Protein AF-A0A497N0Z8-F1 (afdb_monomer)

Foldseek 3Di:
DVVVVVVVVVVVVVVLLVVLVPDQAAEAEDADPDDDPSSLVSLVSNVVVVHAYEYEYLDDDDPSRVVSHPYYDNDPVVSVVVQQVVCVVVPHDRPCVPVD

Sequence (100 aa):
LEAGIKNLRFQIIDTDYKLIENSAMVIVYHPRAAISAGVMCEMVYAKTLAKMVYVYYPYEPSPFFEWYATRIFAEEDDLRNFLIKESKLTGQTPLDIYSS

Nearest PDB structures (foldseek):
  7o62-assembly1_B  TM=8.529E-01  e=1.713E-04  Desulfotalea psychrophila LSv54
  8pqt-assembly1_B-2  TM=6.865E-01  e=2.565E-03  Chroococcidiopsis thermalis PCC 7203
  8pqq-assembly1_D  TM=7.358E-01  e=1.336E-02  Chroococcidiopsis thermalis PCC 7203
  8pqs-assembly1_A  TM=7.196E-01  e=2.949E-02  Chroococcidiopsis thermalis PCC 7203
  3u80-assembly1_A  TM=6.251E-01  e=9.059E-02  Bifidobacterium longum subsp. longum JDM301

Secondary structure (DSSP, 8-state):
-HHHHHHHHHHHHHHHHHHHHHSSEEEEE--SSS--HHHHHHHHHHHHTT-EEEEE--SPPPHHHHHH-SEEESSHHHHHHHHHHHHHHTTSPPGGGG--

Structure (mmCIF, N/CA/C/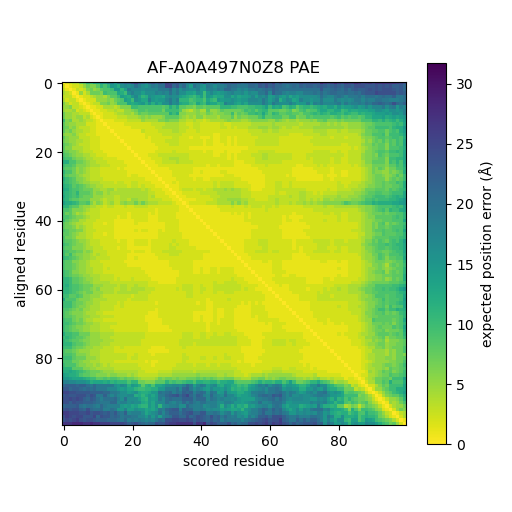O backbone):
data_AF-A0A497N0Z8-F1
#
_entry.id   AF-A0A497N0Z8-F1
#
loop_
_atom_site.group_PDB
_atom_site.id
_atom_site.type_symbol
_atom_site.label_atom_id
_atom_site.label_alt_id
_atom_site.label_comp_id
_atom_site.label_asym_id
_atom_site.label_entity_id
_atom_site.label_seq_id
_atom_site.pdbx_PDB_ins_code
_atom_site.Cartn_x
_atom_site.Cartn_y
_atom_site.Cartn_z
_atom_site.occupancy
_atom_site.B_iso_or_equiv
_atom_site.auth_seq_id
_atom_site.auth_comp_id
_atom_site.auth_asym_id
_atom_site.auth_atom_id
_atom_site.pdbx_PDB_model_num
ATOM 1 N N . LEU A 1 1 ? -1.228 32.466 -8.326 1.00 63.91 1 LEU A N 1
ATOM 2 C CA . LEU A 1 1 ? -1.325 31.205 -9.099 1.00 63.91 1 LEU A CA 1
ATOM 3 C C . LEU A 1 1 ? -0.634 30.049 -8.370 1.00 63.91 1 LEU A C 1
ATOM 5 O O . LEU A 1 1 ? -1.292 29.060 -8.081 1.00 63.91 1 LEU A O 1
ATOM 9 N N . GLU A 1 2 ? 0.635 30.201 -7.977 1.00 69.19 2 GLU A N 1
ATOM 10 C CA . GLU A 1 2 ? 1.405 29.171 -7.249 1.00 69.19 2 GLU A CA 1
ATOM 11 C C . GLU A 1 2 ? 0.758 28.706 -5.933 1.00 69.19 2 GLU A C 1
ATOM 13 O O . GLU A 1 2 ? 0.656 27.505 -5.688 1.00 69.19 2 GLU A O 1
ATOM 18 N N . ALA A 1 3 ? 0.237 29.632 -5.119 1.00 69.56 3 ALA A N 1
ATOM 19 C CA . ALA A 1 3 ? -0.466 29.291 -3.876 1.00 69.56 3 ALA A CA 1
ATOM 20 C C . ALA A 1 3 ? -1.731 28.437 -4.112 1.00 69.56 3 ALA A C 1
ATOM 22 O O . ALA A 1 3 ? -2.023 27.537 -3.330 1.00 69.56 3 ALA A O 1
ATOM 23 N N . GLY A 1 4 ? -2.448 28.668 -5.219 1.00 68.62 4 GLY A N 1
ATOM 24 C CA . GLY A 1 4 ? -3.639 27.891 -5.580 1.00 68.62 4 GLY A CA 1
ATOM 25 C C . GLY A 1 4 ? -3.302 26.452 -5.979 1.00 68.62 4 GLY A C 1
ATOM 26 O O . GLY A 1 4 ? -3.948 25.518 -5.516 1.00 68.62 4 GLY A O 1
ATOM 27 N N . ILE A 1 5 ? -2.235 26.261 -6.762 1.00 73.00 5 ILE A N 1
ATOM 28 C CA . ILE A 1 5 ? -1.745 24.926 -7.152 1.00 73.00 5 ILE A CA 1
ATOM 29 C C . ILE A 1 5 ? -1.248 24.151 -5.925 1.00 73.00 5 ILE A C 1
ATOM 31 O O . ILE A 1 5 ? -1.514 22.957 -5.792 1.00 73.00 5 ILE A O 1
ATOM 35 N N . LYS A 1 6 ? -0.551 24.829 -5.007 1.00 68.06 6 LYS A N 1
ATOM 36 C CA . LYS A 1 6 ? -0.078 24.225 -3.758 1.00 68.06 6 LYS A CA 1
ATOM 37 C C . LYS A 1 6 ? -1.244 23.740 -2.888 1.00 68.06 6 LYS A C 1
ATOM 39 O O . LYS A 1 6 ? -1.198 22.616 -2.399 1.00 68.06 6 LYS A O 1
ATOM 44 N N . ASN A 1 7 ? -2.301 24.543 -2.757 1.00 73.88 7 ASN A N 1
ATOM 45 C CA . ASN A 1 7 ? -3.494 24.173 -1.989 1.00 73.88 7 ASN A CA 1
ATOM 46 C C . ASN A 1 7 ? -4.204 22.943 -2.568 1.00 73.88 7 ASN A C 1
ATOM 48 O O . ASN A 1 7 ? -4.590 22.060 -1.810 1.00 73.88 7 ASN A O 1
ATOM 52 N N . LEU A 1 8 ? -4.315 22.844 -3.895 1.00 78.50 8 LEU A N 1
ATOM 53 C CA . LEU A 1 8 ? -4.899 21.667 -4.545 1.00 78.50 8 LEU A CA 1
ATOM 54 C C . LEU A 1 8 ? -4.087 20.394 -4.274 1.00 78.50 8 LEU A C 1
ATOM 56 O O . LEU A 1 8 ? -4.661 19.351 -3.983 1.00 78.50 8 LEU A O 1
ATOM 60 N N . ARG A 1 9 ? -2.750 20.471 -4.310 1.00 80.94 9 ARG A N 1
ATOM 61 C CA . ARG A 1 9 ? -1.888 19.312 -4.011 1.00 80.94 9 ARG A CA 1
ATOM 62 C C . ARG A 1 9 ? -2.040 18.819 -2.573 1.00 80.94 9 ARG A C 1
ATOM 64 O O . ARG A 1 9 ? -2.044 17.615 -2.359 1.00 80.94 9 ARG A O 1
ATOM 71 N N . PHE A 1 10 ? -2.188 19.724 -1.606 1.00 84.19 10 PHE A N 1
ATOM 72 C CA . PHE A 1 10 ? -2.449 19.325 -0.221 1.00 84.19 10 PHE A CA 1
ATOM 73 C C . PHE A 1 10 ? -3.824 18.689 -0.045 1.00 84.19 10 PHE A C 1
ATOM 75 O O . PHE A 1 10 ? -3.937 17.699 0.665 1.00 84.19 10 PHE A O 1
ATOM 82 N N . GLN A 1 11 ? -4.845 19.198 -0.738 1.00 84.56 11 GLN A N 1
ATOM 83 C CA . GLN A 1 11 ? -6.176 18.593 -0.695 1.00 84.56 11 GLN A CA 1
ATOM 84 C C . GLN A 1 11 ? -6.181 17.155 -1.223 1.00 84.56 11 GLN A C 1
ATOM 86 O O . GLN A 1 11 ? -6.918 16.333 -0.685 1.00 84.56 11 GLN A O 1
ATOM 91 N N . ILE A 1 12 ? -5.360 16.842 -2.232 1.00 89.12 12 ILE A N 1
ATOM 92 C CA . ILE A 1 12 ? -5.201 15.468 -2.732 1.00 89.12 12 ILE A CA 1
ATOM 93 C C . ILE A 1 12 ? -4.636 14.574 -1.623 1.00 89.12 12 ILE A C 1
ATOM 95 O O . ILE A 1 12 ? -5.274 13.594 -1.261 1.00 89.12 12 ILE A O 1
ATOM 99 N N . ILE A 1 13 ? -3.523 14.980 -1.002 1.00 91.81 13 ILE A N 1
ATOM 100 C CA . ILE A 1 13 ? -2.882 14.216 0.084 1.00 91.81 13 ILE A CA 1
ATOM 101 C C . ILE A 1 13 ? -3.852 13.989 1.255 1.00 91.81 13 ILE A C 1
ATOM 103 O O . ILE A 1 13 ? -3.994 12.868 1.737 1.00 91.81 13 ILE A O 1
ATOM 107 N N . ASP A 1 14 ? -4.558 15.037 1.691 1.00 93.25 14 ASP A N 1
ATOM 108 C CA . ASP A 1 14 ? -5.538 14.938 2.779 1.00 93.25 14 ASP A CA 1
ATOM 109 C C . ASP A 1 14 ? -6.704 14.007 2.426 1.00 93.25 14 ASP A C 1
ATOM 111 O O . ASP A 1 14 ? -7.264 13.341 3.299 1.00 93.25 14 ASP A O 1
ATOM 115 N N . THR A 1 15 ? -7.105 13.981 1.155 1.00 94.69 15 THR A N 1
ATOM 116 C CA . THR A 1 15 ? -8.180 13.107 0.680 1.00 94.69 15 THR A CA 1
ATOM 117 C C . THR A 1 15 ? -7.729 11.653 0.692 1.00 94.69 15 THR A C 1
ATOM 119 O O . THR A 1 15 ? -8.452 10.810 1.222 1.00 94.69 15 THR A O 1
ATOM 122 N N . ASP A 1 16 ? -6.526 11.366 0.196 1.00 95.19 16 ASP A N 1
ATOM 123 C CA . ASP A 1 16 ? -5.972 10.011 0.151 1.00 95.19 16 ASP A CA 1
ATOM 124 C C . ASP A 1 16 ? -5.832 9.425 1.565 1.00 95.19 16 ASP A C 1
ATOM 126 O O . ASP A 1 16 ? -6.279 8.306 1.833 1.00 95.19 16 ASP A O 1
ATOM 130 N N . TYR A 1 17 ? -5.336 10.212 2.527 1.00 96.50 17 TYR A N 1
ATOM 131 C CA . TYR A 1 17 ? -5.269 9.781 3.926 1.00 96.50 17 TYR A CA 1
ATOM 132 C C . TYR A 1 17 ? -6.647 9.525 4.542 1.00 96.50 17 TYR A C 1
ATOM 134 O O . TYR A 1 17 ? -6.836 8.497 5.193 1.00 96.50 17 TYR A O 1
ATOM 142 N N . LYS A 1 18 ? -7.650 10.369 4.276 1.00 97.31 18 LYS A N 1
ATOM 143 C CA . LYS A 1 18 ? -9.025 10.123 4.749 1.00 97.31 18 LYS A CA 1
ATOM 144 C C . LYS A 1 18 ? -9.638 8.859 4.148 1.00 97.31 18 LYS A C 1
ATOM 146 O O . LYS A 1 18 ? -10.392 8.163 4.832 1.00 97.31 18 LYS A O 1
ATOM 151 N N . LEU A 1 19 ? -9.336 8.544 2.887 1.00 97.38 19 LEU A N 1
ATOM 152 C CA . LEU A 1 19 ? -9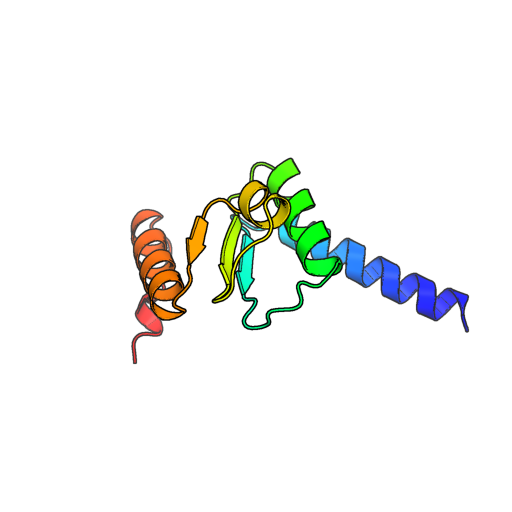.770 7.291 2.263 1.00 97.38 19 LEU A CA 1
ATOM 153 C C . LEU A 1 19 ? -9.131 6.087 2.962 1.00 97.38 19 LEU A C 1
ATOM 155 O O . LEU A 1 19 ? -9.829 5.122 3.281 1.00 97.38 19 LEU A O 1
ATOM 159 N N . ILE A 1 20 ? -7.838 6.168 3.286 1.00 97.81 20 ILE A N 1
ATOM 160 C CA . ILE A 1 20 ? -7.148 5.129 4.056 1.00 97.81 20 ILE A CA 1
ATOM 161 C C . ILE A 1 20 ? -7.789 4.974 5.440 1.00 97.81 20 ILE A C 1
ATOM 163 O O . ILE A 1 20 ? -8.129 3.851 5.816 1.00 97.81 20 ILE A O 1
ATOM 167 N N . GLU A 1 21 ? -8.032 6.063 6.175 1.00 97.50 21 GLU A N 1
ATOM 168 C CA . GLU A 1 21 ? -8.675 6.041 7.499 1.00 97.50 21 GLU A CA 1
ATOM 169 C C . GLU A 1 21 ? -10.034 5.328 7.487 1.00 97.50 21 GLU A C 1
ATOM 171 O O . GLU A 1 21 ? -10.293 4.501 8.364 1.00 97.50 21 GLU A O 1
ATOM 176 N N . ASN A 1 22 ? -10.863 5.570 6.468 1.00 96.94 22 ASN A N 1
ATOM 177 C CA . ASN A 1 22 ? -12.212 5.001 6.364 1.00 96.94 22 ASN A CA 1
ATOM 178 C C . ASN A 1 22 ? -12.268 3.615 5.695 1.00 96.94 22 ASN A C 1
ATOM 180 O O . ASN A 1 22 ? -13.315 2.970 5.700 1.00 96.94 22 ASN A O 1
ATOM 184 N N . SER A 1 23 ? -11.161 3.132 5.128 1.00 95.31 23 SER A N 1
ATOM 185 C CA . SER A 1 23 ? -11.084 1.789 4.541 1.00 95.31 23 SER A CA 1
ATOM 186 C C . SER A 1 23 ? -10.974 0.690 5.609 1.00 95.31 23 SER A C 1
ATOM 188 O O . SER A 1 23 ? -10.433 0.909 6.691 1.00 95.31 23 SER A O 1
ATOM 190 N N . ALA A 1 24 ? -11.423 -0.531 5.316 1.00 92.00 24 ALA A N 1
ATOM 191 C CA . ALA A 1 24 ? -11.133 -1.678 6.188 1.00 92.00 24 ALA A CA 1
ATOM 192 C C . ALA A 1 24 ? -9.659 -2.122 6.086 1.00 92.00 24 ALA A C 1
ATOM 194 O O . ALA A 1 24 ? -9.083 -2.657 7.031 1.00 92.00 24 ALA A O 1
ATOM 195 N N . MET A 1 25 ? -9.053 -1.900 4.922 1.00 94.25 25 MET A N 1
ATOM 196 C CA . MET A 1 25 ? -7.748 -2.413 4.523 1.00 94.25 25 MET A CA 1
ATOM 197 C C . MET A 1 25 ? -7.232 -1.638 3.310 1.00 94.25 25 MET A C 1
ATOM 199 O O . MET A 1 25 ? -8.019 -1.020 2.592 1.00 94.25 25 MET A O 1
ATOM 203 N N . VAL A 1 26 ? -5.931 -1.736 3.046 1.00 97.56 26 VAL A N 1
ATOM 204 C CA . VAL A 1 26 ? -5.285 -1.114 1.887 1.00 97.56 26 VAL A CA 1
ATOM 205 C C . VAL A 1 26 ? -4.761 -2.189 0.943 1.00 97.56 26 VAL A C 1
ATOM 207 O O . VAL A 1 26 ? -4.143 -3.165 1.370 1.00 97.56 26 VAL A O 1
ATOM 210 N N . ILE A 1 27 ? -5.012 -1.997 -0.350 1.00 97.50 27 ILE A N 1
ATOM 211 C CA . ILE A 1 27 ? -4.519 -2.862 -1.420 1.00 97.50 27 ILE A CA 1
ATOM 212 C C . ILE A 1 27 ? -3.608 -2.019 -2.307 1.00 97.50 27 ILE A C 1
ATOM 214 O O . ILE A 1 27 ? -4.049 -1.033 -2.893 1.00 97.50 27 ILE A O 1
ATOM 218 N N . VAL A 1 28 ? -2.340 -2.404 -2.400 1.00 97.44 28 VAL A N 1
ATOM 219 C CA . VAL A 1 28 ? -1.337 -1.748 -3.239 1.00 97.44 28 VAL A CA 1
ATOM 220 C C . VAL A 1 28 ? -1.168 -2.569 -4.506 1.00 97.44 28 VAL A C 1
ATOM 222 O O . VAL A 1 28 ? -0.654 -3.685 -4.476 1.00 97.44 28 VAL A O 1
ATOM 225 N N . TYR A 1 29 ? -1.594 -2.014 -5.631 1.00 96.94 29 TYR A N 1
ATOM 226 C CA . TYR A 1 29 ? -1.411 -2.623 -6.942 1.00 96.94 29 TYR A CA 1
ATOM 227 C C . TYR A 1 29 ? -0.249 -1.933 -7.662 1.00 96.94 29 TYR A C 1
ATOM 229 O O . TYR A 1 29 ? -0.409 -0.820 -8.166 1.00 96.94 29 TYR A O 1
ATOM 237 N N . HIS A 1 30 ? 0.934 -2.559 -7.687 1.00 96.00 30 HIS A N 1
ATOM 238 C CA . HIS A 1 30 ? 2.155 -1.905 -8.169 1.00 96.00 30 HIS A CA 1
ATOM 239 C C . HIS A 1 30 ? 2.954 -2.776 -9.161 1.00 96.00 30 HIS A C 1
ATOM 241 O O . HIS A 1 30 ? 4.005 -3.315 -8.825 1.00 96.00 30 HIS A O 1
ATOM 247 N N . PRO A 1 31 ? 2.525 -2.879 -10.435 1.00 95.44 31 PRO A N 1
ATOM 248 C CA . PRO A 1 31 ? 3.191 -3.686 -11.465 1.00 95.44 31 PRO A CA 1
ATOM 249 C C . PRO A 1 31 ? 4.418 -2.988 -12.083 1.00 95.44 31 PRO A C 1
ATOM 251 O O . PRO A 1 31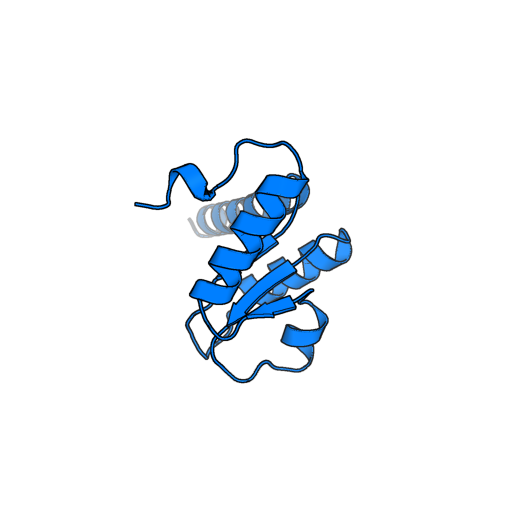 ? 4.690 -3.124 -13.274 1.00 95.44 31 PRO A O 1
ATOM 254 N N . ARG A 1 32 ? 5.150 -2.169 -11.316 1.00 94.62 32 ARG A N 1
ATOM 255 C CA . ARG A 1 32 ? 6.341 -1.447 -11.799 1.00 94.62 32 ARG A CA 1
ATOM 256 C C . ARG A 1 32 ? 7.495 -1.584 -10.817 1.00 94.62 32 ARG A C 1
ATOM 258 O O . ARG A 1 32 ? 7.313 -1.308 -9.643 1.00 94.62 32 ARG A O 1
AT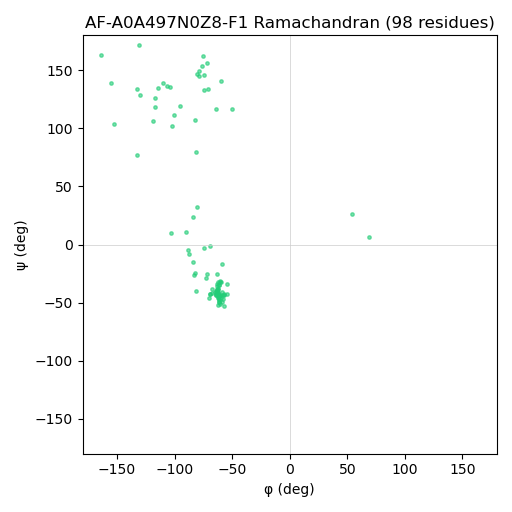OM 265 N N . ALA A 1 33 ? 8.699 -1.880 -11.302 1.00 93.38 33 ALA A N 1
ATOM 266 C CA . ALA A 1 33 ? 9.876 -2.044 -10.438 1.00 93.38 33 ALA A CA 1
ATOM 267 C C . ALA A 1 33 ? 10.227 -0.775 -9.633 1.00 93.38 33 ALA A C 1
ATOM 269 O O . ALA A 1 33 ? 10.728 -0.846 -8.516 1.00 93.38 33 ALA A O 1
ATOM 270 N N . ALA A 1 34 ? 9.960 0.409 -10.190 1.00 93.00 34 ALA A N 1
ATOM 271 C CA . ALA A 1 34 ? 10.166 1.667 -9.483 1.00 93.00 34 ALA A CA 1
ATOM 272 C C . ALA A 1 34 ? 8.971 1.964 -8.565 1.00 93.00 34 ALA A C 1
ATOM 274 O O . ALA A 1 34 ? 7.891 2.330 -9.038 1.00 93.00 34 ALA A O 1
ATOM 275 N N . ILE A 1 35 ? 9.170 1.817 -7.255 1.00 92.38 35 ILE A N 1
ATOM 276 C CA . ILE A 1 35 ? 8.179 2.167 -6.230 1.00 92.38 35 ILE A CA 1
ATOM 277 C C . ILE A 1 35 ? 8.118 3.688 -6.081 1.00 92.38 35 ILE A C 1
ATOM 279 O O . ILE A 1 35 ? 9.148 4.360 -5.999 1.00 92.38 35 ILE A O 1
ATOM 283 N N . SER A 1 36 ? 6.905 4.244 -6.069 1.00 90.44 36 SER A N 1
ATOM 284 C CA . SER A 1 36 ? 6.725 5.682 -5.881 1.00 90.44 36 SER A CA 1
ATOM 285 C C . SER A 1 36 ? 6.810 6.049 -4.397 1.00 90.44 36 SER A C 1
ATOM 287 O O . SER A 1 36 ? 6.375 5.298 -3.523 1.00 90.44 36 SER A O 1
ATOM 289 N N . ALA A 1 37 ? 7.335 7.241 -4.105 1.00 92.69 37 ALA A N 1
ATOM 290 C CA . ALA A 1 37 ? 7.355 7.758 -2.738 1.00 92.69 37 ALA A CA 1
ATOM 291 C C . ALA A 1 37 ? 5.936 7.899 -2.150 1.00 92.69 37 ALA A C 1
ATOM 293 O O . ALA A 1 37 ? 5.759 7.691 -0.956 1.00 92.69 37 ALA A O 1
ATOM 294 N N . GLY A 1 38 ? 4.932 8.198 -2.986 1.00 94.44 38 GLY A N 1
ATOM 295 C CA . GLY A 1 38 ? 3.528 8.285 -2.569 1.00 94.44 38 GLY A CA 1
ATOM 296 C C . GLY A 1 38 ? 3.000 6.955 -2.032 1.00 94.44 38 GLY A C 1
ATOM 297 O O . GLY A 1 38 ? 2.531 6.913 -0.901 1.00 94.44 38 GLY A O 1
ATOM 298 N N . VAL A 1 39 ? 3.213 5.862 -2.775 1.00 95.19 39 VAL A N 1
ATOM 299 C CA . VAL A 1 39 ? 2.812 4.508 -2.352 1.00 95.19 39 VAL A CA 1
ATOM 300 C C . VAL A 1 39 ? 3.455 4.142 -1.015 1.00 95.19 39 VAL A C 1
ATOM 302 O O . VAL A 1 39 ? 2.783 3.650 -0.114 1.00 95.19 39 VAL A O 1
ATOM 305 N N . MET A 1 40 ? 4.747 4.439 -0.840 1.00 96.62 40 MET A N 1
ATOM 306 C CA . MET A 1 40 ? 5.418 4.209 0.442 1.00 96.62 40 MET A CA 1
ATOM 307 C C . MET A 1 40 ? 4.779 5.008 1.584 1.00 96.62 40 MET A C 1
ATOM 309 O O . MET A 1 40 ? 4.560 4.448 2.655 1.00 96.62 40 MET A O 1
ATOM 313 N N . CYS A 1 41 ? 4.460 6.290 1.376 1.00 96.88 41 CYS A N 1
ATOM 314 C CA . CYS A 1 41 ? 3.793 7.112 2.390 1.00 96.88 41 CYS A CA 1
ATOM 315 C C . CYS A 1 41 ? 2.422 6.544 2.781 1.00 96.88 41 CYS A C 1
ATOM 317 O O . CYS A 1 41 ? 2.108 6.464 3.968 1.00 96.88 41 CYS A O 1
ATOM 319 N N . GLU A 1 42 ? 1.630 6.105 1.804 1.00 97.56 42 GLU A N 1
ATOM 320 C CA . GLU A 1 42 ? 0.315 5.498 2.027 1.00 97.56 42 GLU A CA 1
ATOM 321 C C . GLU A 1 42 ? 0.424 4.175 2.797 1.00 97.56 42 GLU A C 1
ATOM 323 O O . GLU A 1 42 ? -0.316 3.954 3.756 1.00 97.56 42 GLU A O 1
ATOM 328 N N . MET A 1 43 ? 1.391 3.322 2.441 1.00 97.94 43 MET A N 1
ATOM 329 C CA . MET A 1 43 ? 1.664 2.067 3.151 1.00 97.94 43 MET A CA 1
ATOM 330 C C . MET A 1 43 ? 2.084 2.307 4.602 1.00 97.94 43 MET A C 1
ATOM 332 O O . MET A 1 43 ? 1.571 1.653 5.512 1.00 97.94 43 MET A O 1
ATOM 336 N N . VAL A 1 44 ? 2.993 3.261 4.832 1.00 98.00 44 VAL A N 1
ATOM 337 C CA . VAL A 1 44 ? 3.428 3.654 6.179 1.00 98.00 44 VAL A CA 1
ATOM 338 C C . VAL A 1 44 ? 2.227 4.124 6.990 1.00 98.00 44 VAL A C 1
ATOM 340 O O . VAL A 1 44 ? 2.005 3.637 8.098 1.00 98.00 44 VAL A O 1
ATOM 343 N N . TYR A 1 45 ? 1.419 5.024 6.432 1.00 98.06 45 TYR A N 1
ATOM 344 C CA . TYR A 1 45 ? 0.259 5.578 7.114 1.00 98.06 45 TYR A CA 1
ATOM 345 C C . TYR A 1 45 ? -0.782 4.498 7.447 1.00 98.06 45 TYR A C 1
ATOM 347 O O . TYR A 1 45 ? -1.207 4.388 8.599 1.00 98.06 45 TYR A O 1
ATOM 355 N N . ALA A 1 46 ? -1.099 3.606 6.505 1.00 98.12 46 ALA A N 1
ATOM 356 C CA . ALA A 1 46 ? -1.978 2.462 6.745 1.00 98.12 46 ALA A CA 1
ATOM 357 C C . ALA A 1 46 ? -1.467 1.564 7.885 1.00 98.12 46 ALA A C 1
ATOM 359 O O . ALA A 1 46 ? -2.241 1.175 8.767 1.00 98.12 46 ALA A O 1
ATOM 360 N N . LYS A 1 47 ? -0.154 1.297 7.924 1.00 96.25 47 LYS A N 1
ATOM 361 C CA . LYS A 1 47 ? 0.484 0.529 9.000 1.00 96.25 47 LYS A CA 1
ATOM 362 C C . LYS A 1 47 ? 0.366 1.227 10.357 1.00 96.25 47 LYS A C 1
ATOM 364 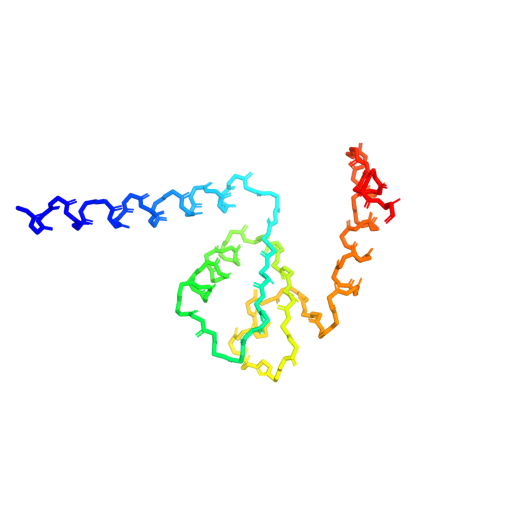O O . LYS A 1 47 ? 0.104 0.548 11.347 1.00 96.25 47 LYS A O 1
ATOM 369 N N . THR A 1 48 ? 0.503 2.558 10.421 1.00 97.19 48 THR A N 1
ATOM 370 C CA . THR A 1 48 ? 0.315 3.311 11.682 1.00 97.19 48 THR A CA 1
ATOM 371 C C . THR A 1 48 ? -1.108 3.222 12.232 1.00 97.19 48 THR A C 1
ATOM 373 O O . THR A 1 48 ? -1.300 3.301 13.442 1.00 97.19 48 THR A O 1
ATOM 376 N N . LEU A 1 49 ? -2.091 2.974 11.364 1.00 97.88 49 LEU A N 1
ATOM 377 C CA . LEU A 1 49 ? -3.488 2.732 11.729 1.00 97.88 49 LEU A CA 1
ATOM 378 C C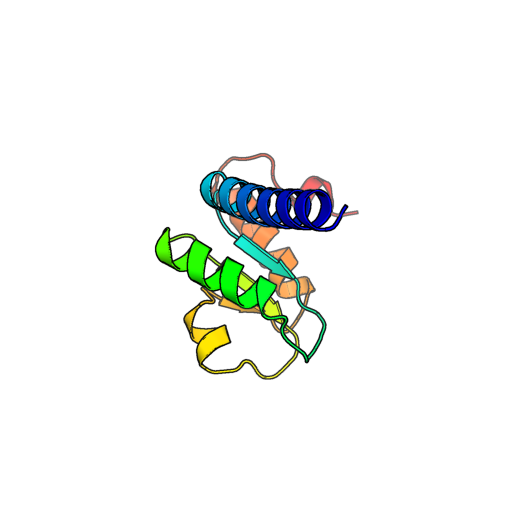 . LEU A 1 49 ? -3.791 1.243 11.978 1.00 97.88 49 LEU A C 1
ATOM 380 O O . LEU A 1 49 ? -4.957 0.865 12.072 1.00 97.88 49 LEU A O 1
ATOM 384 N N . ALA A 1 50 ? -2.757 0.396 12.051 1.00 97.12 50 ALA A N 1
ATOM 385 C CA . ALA A 1 50 ? -2.852 -1.057 12.197 1.00 97.12 50 ALA A CA 1
ATOM 386 C C . ALA A 1 50 ? -3.726 -1.744 11.126 1.00 97.12 50 ALA A C 1
ATOM 388 O O . ALA A 1 50 ? -4.280 -2.820 11.360 1.00 97.12 50 ALA A O 1
ATOM 389 N N . LYS A 1 51 ? -3.848 -1.139 9.938 1.00 96.56 51 LYS A N 1
ATOM 390 C CA . LYS A 1 51 ? -4.598 -1.717 8.819 1.00 96.56 51 LYS A CA 1
ATOM 391 C C . LYS A 1 51 ? -3.772 -2.789 8.122 1.00 96.56 51 LYS A C 1
ATOM 393 O O . LYS A 1 51 ? -2.544 -2.708 8.051 1.00 96.56 51 LYS A O 1
ATOM 398 N N . MET A 1 52 ? -4.465 -3.780 7.566 1.00 97.25 52 MET A N 1
ATOM 399 C CA . MET A 1 52 ? -3.833 -4.763 6.691 1.00 97.25 52 MET A CA 1
ATOM 400 C C . MET A 1 52 ? -3.468 -4.111 5.357 1.00 97.25 52 MET A C 1
ATOM 402 O O . MET A 1 52 ? -4.293 -3.411 4.767 1.00 97.25 52 MET A O 1
ATOM 406 N N . VAL A 1 53 ? -2.243 -4.361 4.892 1.00 98.12 53 VAL A N 1
ATOM 407 C CA . VAL A 1 53 ? -1.714 -3.853 3.622 1.00 98.12 53 VAL A CA 1
ATOM 408 C C . VAL A 1 53 ? -1.370 -5.043 2.730 1.00 98.12 53 VAL A C 1
ATOM 410 O O . VAL A 1 53 ? -0.388 -5.744 2.971 1.00 98.12 53 VAL A O 1
ATOM 413 N N . TYR A 1 54 ? -2.181 -5.302 1.710 1.00 98.06 54 TYR A N 1
ATOM 414 C CA . TYR A 1 54 ? -1.929 -6.377 0.747 1.00 98.06 54 TYR A CA 1
ATOM 415 C C . TYR A 1 54 ? -1.404 -5.811 -0.556 1.00 98.06 54 TYR A C 1
ATOM 417 O O . TYR A 1 54 ? -1.909 -4.807 -1.044 1.00 98.06 54 TYR A O 1
ATOM 425 N N . VAL A 1 55 ? -0.378 -6.442 -1.110 1.00 97.88 55 VAL A N 1
ATOM 426 C CA . VAL A 1 55 ? 0.403 -5.840 -2.186 1.00 97.88 55 V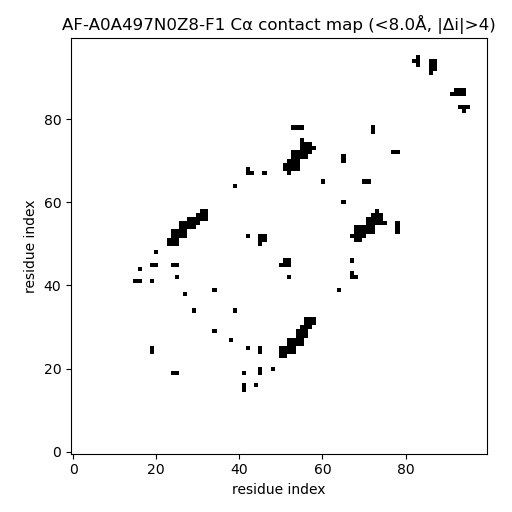AL A CA 1
ATOM 427 C C . VAL A 1 55 ? 0.554 -6.813 -3.339 1.00 97.88 55 VAL A C 1
ATOM 429 O O . VAL A 1 55 ? 1.024 -7.923 -3.128 1.00 97.88 55 VAL A O 1
ATOM 432 N N . TYR A 1 56 ? 0.236 -6.386 -4.556 1.00 98.25 56 TYR A N 1
ATOM 433 C CA . TYR A 1 56 ? 0.744 -7.027 -5.765 1.00 98.25 56 TYR A CA 1
ATOM 434 C C . TYR A 1 56 ? 1.994 -6.290 -6.245 1.00 98.25 56 TYR A C 1
ATOM 436 O O . TYR A 1 56 ? 1.939 -5.093 -6.547 1.00 98.25 56 TYR A O 1
ATOM 444 N N . TYR A 1 57 ? 3.116 -7.008 -6.285 1.00 97.88 57 TYR A N 1
ATOM 445 C CA . TYR A 1 57 ? 4.411 -6.490 -6.710 1.00 97.88 57 TYR A CA 1
ATOM 446 C C . TYR A 1 57 ? 5.273 -7.634 -7.279 1.00 97.88 57 TYR A C 1
ATOM 448 O O . TYR A 1 57 ? 5.810 -8.428 -6.507 1.00 97.88 57 TYR A O 1
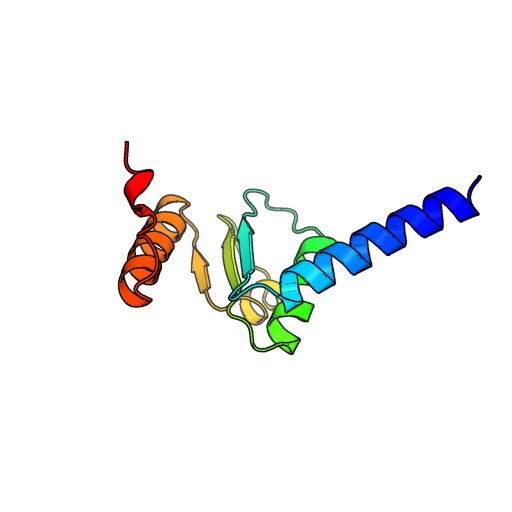ATOM 456 N N . PRO A 1 58 ? 5.426 -7.733 -8.614 1.00 97.75 58 PRO A N 1
ATOM 457 C CA . PRO A 1 58 ? 6.090 -8.863 -9.278 1.00 97.75 58 PRO A CA 1
ATOM 458 C C . PRO A 1 58 ? 7.626 -8.726 -9.344 1.00 97.75 58 PRO A C 1
ATOM 460 O O . PRO A 1 58 ? 8.271 -9.285 -10.228 1.00 97.75 58 PRO A O 1
ATOM 463 N N . TYR A 1 59 ? 8.232 -7.946 -8.447 1.00 97.00 59 TYR A N 1
ATOM 464 C CA . TYR A 1 59 ? 9.677 -7.697 -8.416 1.00 97.00 59 TYR A CA 1
ATOM 465 C C . TYR A 1 59 ? 10.229 -7.902 -7.004 1.00 97.00 59 TYR A C 1
ATOM 467 O O . TYR A 1 59 ? 9.471 -8.038 -6.047 1.00 97.00 59 TYR A O 1
ATOM 475 N N . GLU A 1 60 ? 11.554 -7.872 -6.861 1.00 95.81 60 GLU A N 1
ATOM 476 C CA . GLU A 1 60 ? 12.211 -7.996 -5.558 1.00 95.81 60 GLU A CA 1
ATOM 477 C C . GLU A 1 60 ? 11.854 -6.803 -4.648 1.00 95.81 60 GLU A C 1
ATOM 479 O O . GLU A 1 60 ? 12.160 -5.650 -4.997 1.00 95.81 60 GLU A O 1
ATOM 484 N N . PRO A 1 61 ? 11.172 -7.025 -3.509 1.00 94.88 61 PRO A N 1
ATOM 485 C CA . PRO A 1 61 ? 10.805 -5.952 -2.601 1.00 94.88 61 PRO A CA 1
ATOM 486 C C . PRO A 1 61 ? 12.026 -5.460 -1.822 1.00 94.88 61 PRO A C 1
ATOM 488 O O . PRO A 1 61 ? 12.907 -6.220 -1.434 1.00 94.88 61 PRO A O 1
ATOM 491 N N . SER A 1 62 ? 12.068 -4.159 -1.533 1.00 94.12 62 SER A N 1
ATOM 492 C CA . SER A 1 62 ? 13.031 -3.658 -0.547 1.00 94.12 62 SER A CA 1
ATOM 493 C C . SER A 1 62 ? 12.613 -4.075 0.873 1.00 94.12 62 SER A C 1
ATOM 495 O O . SER A 1 62 ? 11.411 -4.209 1.122 1.00 94.12 62 SER A O 1
ATOM 497 N N . PRO A 1 63 ? 13.546 -4.152 1.843 1.00 96.19 63 PRO A N 1
ATOM 498 C CA . PRO A 1 63 ? 13.207 -4.464 3.234 1.00 96.19 63 PRO A CA 1
ATOM 499 C C . PRO A 1 63 ? 12.142 -3.535 3.836 1.00 96.19 63 PRO A C 1
ATOM 501 O O . PRO A 1 63 ? 11.306 -3.966 4.623 1.00 96.19 63 PRO A O 1
ATOM 504 N N . PHE A 1 64 ? 12.129 -2.255 3.443 1.00 93.50 64 PHE A N 1
ATOM 505 C CA . PHE A 1 64 ? 11.095 -1.315 3.882 1.00 93.50 64 PHE A CA 1
ATOM 506 C C . PHE A 1 64 ? 9.730 -1.642 3.283 1.00 93.50 64 PHE A C 1
ATOM 508 O O . PHE A 1 64 ? 8.723 -1.579 3.978 1.00 93.50 64 PHE A O 1
ATOM 515 N N . PHE A 1 65 ? 9.688 -1.990 2.000 1.00 94.94 65 PHE A N 1
ATOM 516 C CA . PHE A 1 65 ? 8.440 -2.341 1.333 1.00 94.94 65 PHE A CA 1
ATOM 517 C C . PHE A 1 65 ? 7.822 -3.604 1.941 1.00 94.94 65 PHE A C 1
ATOM 519 O O . PHE A 1 65 ? 6.633 -3.617 2.251 1.00 94.94 65 PHE A O 1
ATOM 526 N N . GLU A 1 66 ? 8.651 -4.619 2.201 1.00 96.50 66 GLU A N 1
ATOM 527 C CA . GLU A 1 66 ? 8.240 -5.846 2.885 1.00 96.50 66 GLU A CA 1
ATOM 528 C C . GLU A 1 66 ? 7.742 -5.570 4.309 1.00 96.50 66 GLU A C 1
ATOM 530 O O . GLU A 1 66 ? 6.676 -6.043 4.690 1.00 96.50 66 GLU A O 1
ATOM 535 N N . TRP A 1 67 ? 8.448 -4.729 5.070 1.00 96.81 67 TRP A N 1
ATOM 536 C CA . TRP A 1 67 ? 8.069 -4.372 6.439 1.00 96.81 67 TRP A CA 1
ATOM 537 C C . TRP A 1 67 ? 6.677 -3.726 6.549 1.00 96.81 67 TRP A C 1
ATOM 539 O O . TRP A 1 67 ? 5.911 -4.000 7.486 1.00 96.81 67 TRP A O 1
ATOM 549 N N . TYR A 1 68 ? 6.339 -2.844 5.604 1.00 97.38 68 TYR A N 1
ATOM 550 C CA . TYR A 1 68 ? 5.050 -2.149 5.602 1.00 97.38 68 TYR A CA 1
ATOM 551 C C . TYR A 1 68 ? 3.921 -2.960 4.957 1.00 97.38 68 TYR A C 1
ATOM 553 O O . TYR A 1 68 ? 2.754 -2.646 5.192 1.00 97.38 68 TYR A O 1
ATOM 561 N N . ALA A 1 69 ? 4.234 -4.024 4.219 1.00 97.62 69 ALA A N 1
ATOM 562 C CA . ALA A 1 69 ? 3.242 -4.967 3.730 1.00 97.62 69 ALA A CA 1
ATOM 563 C C . ALA A 1 69 ? 2.816 -5.956 4.833 1.00 97.62 69 ALA A C 1
ATOM 565 O O . ALA A 1 69 ? 3.598 -6.381 5.680 1.00 97.62 69 ALA A O 1
ATOM 566 N N . THR A 1 70 ? 1.546 -6.350 4.825 1.00 97.81 70 THR A N 1
ATOM 567 C CA . THR A 1 70 ? 1.064 -7.538 5.546 1.00 97.81 70 THR A CA 1
ATOM 568 C C . THR A 1 70 ? 1.348 -8.795 4.733 1.00 97.81 70 THR A C 1
ATOM 570 O O . THR A 1 70 ? 1.703 -9.830 5.292 1.00 97.81 70 THR A O 1
ATOM 573 N N . ARG A 1 71 ? 1.159 -8.721 3.411 1.00 97.81 71 ARG A N 1
ATOM 574 C CA . ARG A 1 71 ? 1.456 -9.810 2.478 1.00 97.81 71 ARG A CA 1
ATOM 575 C C . ARG A 1 71 ? 1.723 -9.253 1.087 1.00 97.81 71 ARG A C 1
ATOM 577 O O . ARG A 1 71 ? 0.999 -8.364 0.637 1.00 97.81 71 ARG A O 1
ATOM 584 N N . ILE A 1 72 ? 2.726 -9.815 0.421 1.00 98.12 72 ILE A N 1
ATOM 585 C CA . ILE A 1 72 ? 3.079 -9.505 -0.964 1.00 98.12 72 ILE A CA 1
ATOM 586 C C . ILE A 1 72 ? 2.728 -10.708 -1.842 1.00 98.12 72 ILE A C 1
ATOM 588 O O . ILE A 1 72 ? 2.936 -11.858 -1.453 1.00 98.12 72 ILE A O 1
ATOM 592 N N . PHE A 1 73 ? 2.176 -10.423 -3.014 1.00 98.44 73 PHE A N 1
ATOM 593 C CA . PHE A 1 73 ? 1.832 -11.364 -4.066 1.00 98.44 73 PHE A CA 1
ATOM 594 C C . PHE A 1 73 ? 2.667 -11.025 -5.302 1.00 98.44 73 PHE A C 1
ATOM 596 O O . PHE A 1 73 ? 2.665 -9.875 -5.750 1.00 98.44 73 PHE A O 1
ATOM 603 N N . ALA A 1 74 ? 3.388 -12.015 -5.829 1.00 97.38 74 ALA A N 1
ATOM 604 C CA . ALA A 1 74 ? 4.169 -11.867 -7.057 1.00 97.38 74 ALA A CA 1
ATOM 605 C C . ALA A 1 74 ? 3.308 -12.063 -8.314 1.00 97.38 74 ALA A C 1
ATOM 607 O O . ALA A 1 74 ? 3.608 -11.475 -9.345 1.00 97.38 74 ALA A O 1
ATOM 608 N N . GLU A 1 75 ? 2.220 -12.830 -8.204 1.00 97.75 75 GLU A N 1
ATOM 609 C CA . GLU A 1 75 ? 1.255 -13.073 -9.274 1.00 97.75 75 GLU A CA 1
ATOM 610 C C . GLU A 1 75 ? -0.051 -12.316 -8.998 1.00 97.75 75 GLU A C 1
ATOM 612 O O . GLU A 1 75 ? -0.561 -12.303 -7.872 1.00 97.75 75 GLU A O 1
ATOM 617 N N . GLU A 1 76 ? -0.614 -11.687 -10.029 1.00 96.25 76 GLU A N 1
ATOM 618 C CA . GLU A 1 76 ? -1.852 -10.903 -9.915 1.00 96.25 76 GLU A CA 1
ATOM 619 C C . GLU A 1 76 ? -3.048 -11.784 -9.517 1.00 96.25 76 GLU A C 1
ATOM 621 O O . GLU A 1 76 ? -3.852 -11.416 -8.652 1.00 96.25 76 GLU A O 1
ATOM 626 N N . ASP A 1 77 ? -3.121 -12.988 -10.090 1.00 96.75 77 ASP A N 1
ATOM 627 C CA . ASP A 1 77 ? -4.172 -13.960 -9.795 1.00 96.75 77 ASP A CA 1
ATOM 628 C C . ASP A 1 77 ? -4.158 -14.410 -8.332 1.00 96.75 77 ASP A C 1
ATOM 630 O O . ASP A 1 77 ? -5.221 -14.643 -7.752 1.00 96.75 77 ASP A O 1
ATOM 634 N N . ASP A 1 78 ? -2.988 -14.479 -7.695 1.00 97.56 78 ASP A N 1
ATOM 635 C CA . ASP A 1 78 ? -2.893 -14.853 -6.285 1.00 97.56 78 ASP A CA 1
ATOM 636 C C . ASP A 1 78 ? -3.506 -13.782 -5.380 1.00 97.56 78 ASP A C 1
ATOM 638 O O . ASP A 1 78 ? -4.250 -14.118 -4.451 1.00 97.56 78 ASP A O 1
ATOM 642 N N . LEU A 1 79 ? -3.253 -12.498 -5.670 1.00 96.88 79 LEU A N 1
ATOM 643 C CA . LEU A 1 79 ? -3.902 -11.392 -4.962 1.00 96.88 79 LEU A CA 1
ATOM 644 C C . LEU A 1 79 ? -5.419 -11.456 -5.166 1.00 96.88 79 LEU A C 1
ATOM 646 O O . LEU A 1 79 ? -6.177 -11.405 -4.196 1.00 96.88 79 LEU A O 1
ATOM 650 N N . ARG A 1 80 ? -5.873 -11.595 -6.416 1.00 94.38 80 ARG A N 1
ATOM 651 C CA . ARG A 1 80 ? -7.302 -11.665 -6.751 1.00 94.38 80 ARG A CA 1
ATOM 652 C C . ARG A 1 80 ? -7.997 -12.810 -6.016 1.00 94.38 80 ARG A C 1
ATOM 654 O O . ARG A 1 80 ? -9.003 -12.592 -5.339 1.00 94.38 80 ARG A O 1
ATOM 661 N N . ASN A 1 81 ? -7.462 -14.023 -6.125 1.00 94.56 81 ASN A N 1
ATOM 662 C CA . ASN A 1 81 ? -8.031 -15.216 -5.503 1.00 94.56 81 ASN A CA 1
ATOM 663 C C . ASN A 1 81 ? -8.052 -15.099 -3.976 1.00 94.56 81 ASN A C 1
ATOM 665 O O . ASN A 1 81 ? -9.027 -15.502 -3.335 1.00 94.56 81 ASN A O 1
ATOM 669 N N . PHE A 1 82 ? -7.009 -14.503 -3.391 1.00 94.31 82 PHE A N 1
ATOM 670 C CA . PHE A 1 82 ? -6.964 -14.197 -1.969 1.00 94.31 82 PHE A CA 1
ATOM 671 C C . PHE A 1 82 ? -8.093 -13.242 -1.556 1.00 94.31 82 PHE A C 1
ATOM 673 O O . PHE A 1 82 ? -8.855 -13.572 -0.652 1.00 94.31 82 PHE A O 1
ATOM 680 N N . LEU A 1 83 ? -8.274 -12.114 -2.248 1.00 91.75 83 LEU A N 1
ATOM 681 C CA . LEU A 1 83 ? -9.324 -11.140 -1.922 1.00 91.75 83 LEU A CA 1
ATOM 682 C C . LEU A 1 83 ? -10.737 -11.722 -2.072 1.00 91.75 83 LEU A C 1
ATOM 684 O O . LEU A 1 83 ? -11.597 -11.487 -1.221 1.00 91.75 83 LEU A O 1
ATOM 688 N N . ILE A 1 84 ? -10.980 -12.526 -3.114 1.00 89.94 84 ILE A N 1
ATOM 689 C CA . ILE A 1 84 ? -12.260 -13.229 -3.296 1.00 89.94 84 ILE A CA 1
ATOM 690 C C . ILE A 1 84 ? -12.522 -14.159 -2.111 1.00 89.94 84 ILE A C 1
ATOM 692 O O . ILE A 1 84 ? -13.625 -14.156 -1.559 1.00 89.94 84 ILE A O 1
ATOM 696 N N . LYS A 1 85 ? -11.517 -14.932 -1.690 1.00 89.00 85 LYS A N 1
ATOM 697 C CA . LYS A 1 85 ? -11.633 -15.827 -0.537 1.00 89.00 85 LYS A CA 1
ATOM 698 C C . LYS A 1 85 ? -11.933 -15.056 0.750 1.00 89.00 85 LYS A C 1
ATOM 700 O O . LYS A 1 85 ? -12.856 -15.440 1.463 1.00 89.00 85 LYS A O 1
ATOM 705 N N . GLU A 1 86 ? -11.214 -13.967 1.018 1.00 85.19 86 GLU A N 1
ATOM 706 C CA . GLU A 1 86 ? -11.428 -13.137 2.211 1.00 85.19 86 GLU A CA 1
ATOM 707 C C . GLU A 1 86 ? -12.827 -12.503 2.225 1.00 85.19 86 GLU A C 1
ATOM 709 O O . GLU A 1 86 ? -13.487 -12.494 3.263 1.00 85.19 86 GLU A O 1
ATOM 714 N N . SER A 1 87 ? -13.347 -12.065 1.071 1.00 82.12 87 SER A N 1
ATOM 715 C CA . SER A 1 87 ? -14.699 -11.485 0.982 1.00 82.12 87 SER A CA 1
ATOM 716 C C . SER A 1 87 ? -15.811 -12.454 1.405 1.00 82.12 87 SER A C 1
ATOM 718 O O . SER A 1 87 ? -16.811 -12.043 1.986 1.00 82.12 87 SER A O 1
ATOM 720 N N . LYS A 1 88 ? -15.624 -13.762 1.181 1.00 73.12 88 LYS A N 1
ATOM 721 C CA . LYS A 1 88 ? -16.597 -14.797 1.570 1.00 73.12 88 LYS A CA 1
ATOM 722 C C . LYS A 1 88 ? -16.651 -15.010 3.081 1.00 73.12 88 LYS A C 1
ATOM 724 O O . LYS A 1 88 ? -17.671 -15.459 3.595 1.00 73.12 88 LYS A O 1
ATOM 729 N N . LEU A 1 89 ? -15.566 -14.698 3.789 1.00 67.00 89 LEU A N 1
ATOM 730 C CA . LEU A 1 89 ? -15.456 -14.888 5.235 1.00 67.00 89 LEU A CA 1
ATOM 731 C C . LEU A 1 89 ? -16.096 -13.741 6.025 1.00 67.00 89 LEU A C 1
ATOM 733 O O . LEU A 1 89 ? -16.507 -13.946 7.164 1.00 67.00 89 LEU A O 1
ATOM 737 N N . THR A 1 90 ? -16.211 -12.549 5.434 1.00 66.62 90 THR A N 1
ATOM 738 C CA . THR A 1 90 ? -16.726 -11.348 6.115 1.00 66.62 90 THR A CA 1
ATOM 739 C C . THR A 1 90 ? -18.247 -11.190 6.035 1.00 66.62 90 THR A C 1
ATOM 741 O O . THR A 1 90 ? -18.793 -10.275 6.649 1.00 66.62 90 THR A O 1
ATOM 744 N N . GLY A 1 91 ? -18.951 -12.057 5.295 1.00 59.56 91 GLY A N 1
ATOM 745 C CA . GLY A 1 91 ? -20.408 -11.983 5.110 1.00 59.56 91 GLY A CA 1
ATOM 746 C C . GLY A 1 91 ? -20.884 -10.790 4.267 1.00 59.56 91 GLY A C 1
ATOM 747 O O . GLY A 1 91 ? -22.088 -10.566 4.155 1.00 59.56 91 GLY A O 1
ATOM 748 N N . GLN A 1 92 ? -19.958 -10.023 3.680 1.00 64.62 92 GLN A N 1
ATOM 749 C CA . GLN A 1 92 ? -20.252 -9.011 2.664 1.00 64.62 92 GLN A CA 1
ATOM 750 C C . GLN A 1 92 ? -20.557 -9.690 1.321 1.00 64.62 92 GLN A C 1
ATOM 752 O O . GLN A 1 92 ? -20.224 -10.861 1.137 1.00 64.62 92 GLN A O 1
ATOM 757 N N . THR A 1 93 ? -21.192 -8.971 0.382 1.00 63.56 93 THR A N 1
ATOM 758 C CA . THR A 1 93 ? -21.435 -9.487 -0.976 1.00 63.56 93 THR A CA 1
ATOM 759 C C . THR A 1 93 ? -20.125 -10.036 -1.545 1.00 63.56 93 THR A C 1
ATOM 761 O O . THR A 1 93 ? -19.174 -9.263 -1.692 1.00 63.56 93 THR A O 1
ATOM 764 N N . PRO A 1 94 ? -20.043 -11.343 -1.838 1.00 63.34 94 PRO A N 1
ATOM 765 C CA . PRO A 1 94 ? -18.805 -11.938 -2.308 1.00 63.34 94 PRO A CA 1
ATOM 766 C C . PRO A 1 94 ? -18.324 -11.281 -3.608 1.00 63.34 94 PRO A C 1
ATOM 768 O O . PRO A 1 94 ? -19.116 -10.978 -4.501 1.00 63.34 94 PRO A O 1
ATOM 771 N N . LEU A 1 95 ? -17.011 -11.071 -3.734 1.00 68.25 95 LEU A N 1
ATOM 772 C CA . LEU A 1 95 ? -16.404 -10.453 -4.925 1.00 68.25 95 LEU A CA 1
ATOM 773 C C . LEU A 1 95 ? -16.462 -11.351 -6.180 1.00 68.25 95 LEU A C 1
ATOM 775 O O . LEU A 1 95 ? -16.026 -10.939 -7.254 1.00 68.25 95 LEU A O 1
ATOM 779 N N . ASP A 1 96 ? -17.003 -12.568 -6.074 1.00 65.00 96 ASP A N 1
ATOM 780 C CA . ASP A 1 96 ? -17.168 -13.501 -7.193 1.00 65.00 96 ASP A CA 1
ATOM 781 C C . ASP A 1 96 ? -18.310 -13.123 -8.152 1.00 65.00 96 ASP A C 1
ATOM 783 O O . ASP A 1 96 ? -18.421 -13.707 -9.223 1.00 65.00 96 ASP A O 1
ATOM 787 N N . ILE A 1 97 ? -19.070 -12.058 -7.880 1.00 62.59 97 ILE A N 1
ATOM 788 C CA . ILE A 1 97 ? -19.965 -11.448 -8.882 1.00 62.59 97 ILE A CA 1
ATOM 789 C C . ILE A 1 97 ? -19.224 -10.966 -10.147 1.00 62.59 97 ILE A C 1
ATOM 791 O O . ILE A 1 97 ? -19.856 -10.737 -11.174 1.00 62.59 97 ILE A O 1
ATOM 795 N N . TYR A 1 98 ? -17.894 -10.828 -10.083 1.00 60.03 98 TYR A N 1
ATOM 796 C CA . TYR A 1 98 ? -17.030 -10.459 -11.209 1.00 60.03 98 TYR A CA 1
ATOM 797 C C . TYR A 1 98 ? -16.249 -11.644 -11.802 1.00 60.03 98 TYR A C 1
ATOM 799 O O . TYR A 1 98 ? -15.340 -11.435 -12.605 1.00 60.03 98 TYR A O 1
ATOM 807 N N . SER A 1 99 ? -16.546 -12.893 -11.420 1.00 59.28 99 SER 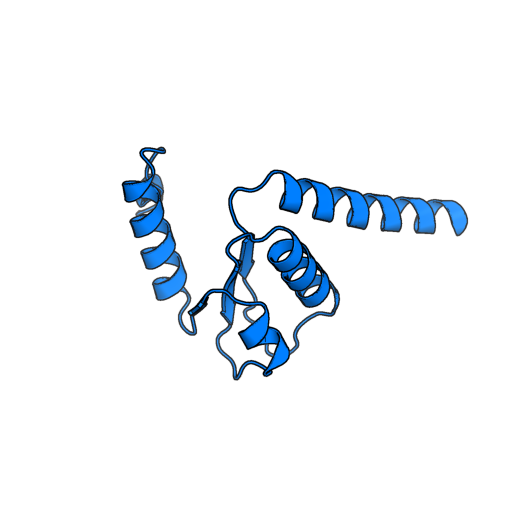A N 1
ATOM 808 C CA . SER A 1 99 ? -15.985 -14.067 -12.099 1.00 59.28 99 SER A CA 1
ATOM 809 C C . SER A 1 99 ? -16.795 -14.368 -13.364 1.00 59.28 99 SER A C 1
ATOM 811 O O . SER A 1 99 ? -17.691 -15.209 -13.345 1.00 59.28 99 SER A O 1
ATOM 813 N N . SER A 1 100 ? -16.525 -13.622 -14.436 1.00 56.88 100 SER A N 1
ATOM 814 C CA . SER A 1 100 ? -16.947 -13.943 -15.809 1.00 56.88 100 SER A CA 1
ATOM 815 C C . SER A 1 100 ? -15.759 -14.435 -16.620 1.00 56.88 100 SER A C 1
ATOM 817 O O . SER A 1 100 ? -14.652 -13.902 -16.385 1.00 56.88 100 SER A O 1
#

Mean predicted aligned error: 6.05 Å

Solvent-accessible surface area (backbone atoms only — not comparable to full-atom values): 5880 Å² total; per-residue (Å²): 112,70,69,59,56,52,51,53,54,51,51,50,54,55,46,54,51,52,52,56,71,74,40,88,55,47,77,47,83,42,92,51,88,76,78,53,71,66,59,53,51,52,37,48,53,39,43,76,70,71,36,52,26,40,31,36,40,70,57,89,71,51,74,69,57,53,69,43,37,70,44,79,23,62,45,67,65,58,48,50,55,48,53,37,55,54,30,59,75,70,76,50,86,48,59,62,86,70,75,122

Radius of gyration: 15.67 Å; Cα contacts (8 Å, |Δi|>4): 107; chains: 1; bounding box: 35×47×28 Å

pLDDT: mean 89.04, std 12.39, range [56.88, 98.44]